Protein AF-A0A268S407-F1 (afdb_monomer)

Radius of gyration: 25.42 Å; Cα contacts (8 Å, |Δi|>4): 139; chains: 1; bounding box: 44×34×76 Å

Secondary structure (DSSP, 8-state):
-PEE-TT-EEEE--TT-TTTTT-EEEEEE-EE-S-TT--PEEEEEETTS-EEEEEHHHHHHHEEE--S---HHHHHHHHHHHHHHHHHHHHHHHHHHHHHHHHHH-HHHHGGGSSS--SS----------

Organism: Shouchella clausii (NCBI:txid79880)

pLDDT: mean 73.48, std 16.75, range [33.28, 92.81]

Nearest PDB structures (foldseek):
  3urg-assembly1_A  TM=4.634E-01  e=8.818E-01  Nostoc sp. PCC 7120 = FACHB-418
  9baz-assembly1_B  TM=6.995E-01  e=7.936E+00  Neurospora crassa
  8jvs-assembly1_A-2  TM=4.643E-01  e=3.334E+00  synthetic construct
  5wdz-assembly1_A  TM=4.677E-01  e=5.943E+00  Homo sapiens

Solvent-accessible surface area (backbone atoms only — not comparable to full-atom values): 7813 Å² total; per-residue (Å²): 133,75,50,72,43,55,75,41,40,31,32,30,70,36,76,86,43,69,93,46,43,64,38,41,33,33,28,72,40,33,68,48,62,89,60,82,87,60,82,45,60,29,35,34,33,37,79,89,67,51,73,53,76,41,42,52,74,60,45,63,74,32,37,47,77,56,90,58,82,75,48,73,67,56,50,49,53,42,50,51,50,55,49,54,50,52,51,53,51,51,55,52,50,52,53,51,52,51,52,55,50,50,58,64,64,33,62,88,61,58,62,64,80,75,57,89,79,81,87,89,68,96,70,79,77,95,71,85,80,137

Foldseek 3Di:
DKDWQAQWKKAFCDVVPVVRHRWMKGFHGWIDDPPPPDQTWTWIATPVRDIDIHGPVVCVVGIDTCPDDDDPVRVVVSVVSVVVVVVVVVVVVVVVVVVVVVVCVPVVNVVCVPDDDDPDDPDDDPDDDD

Structure (mmCIF, N/CA/C/O backbone):
data_AF-A0A268S407-F1
#
_entry.id   AF-A0A268S407-F1
#
loop_
_atom_site.group_PDB
_atom_site.id
_atom_site.type_symbol
_atom_site.label_atom_id
_atom_site.label_alt_id
_atom_site.label_comp_id
_atom_site.label_asym_id
_atom_site.label_entity_id
_atom_site.label_seq_id
_atom_site.pdbx_PDB_ins_code
_atom_site.Cartn_x
_atom_site.Cartn_y
_atom_site.Cartn_z
_atom_site.occupancy
_atom_site.B_iso_or_equiv
_atom_site.auth_seq_id
_atom_site.auth_comp_id
_atom_site.auth_asym_id
_atom_site.auth_atom_id
_atom_site.pdbx_PDB_model_num
ATOM 1 N N . MET A 1 1 ? -20.187 -3.008 20.218 1.00 45.97 1 MET A N 1
ATOM 2 C CA . MET A 1 1 ? -19.871 -1.703 19.600 1.00 45.97 1 MET A CA 1
ATOM 3 C C . MET A 1 1 ? -18.992 -1.994 18.398 1.00 45.97 1 MET A C 1
ATOM 5 O O . MET A 1 1 ? -17.922 -2.551 18.606 1.00 45.97 1 MET A O 1
ATOM 9 N N . ASN A 1 2 ? -19.454 -1.703 17.180 1.00 57.59 2 ASN A N 1
ATOM 10 C CA . ASN A 1 2 ? -18.617 -1.827 15.983 1.00 57.59 2 ASN A CA 1
ATOM 11 C C . ASN A 1 2 ? -17.642 -0.649 15.969 1.00 57.59 2 ASN A C 1
ATOM 13 O O . ASN A 1 2 ? -18.058 0.497 16.153 1.00 57.59 2 ASN A O 1
ATOM 17 N N . GLN A 1 3 ? -16.351 -0.922 15.799 1.00 70.62 3 GLN A N 1
ATOM 18 C CA . GLN A 1 3 ? -15.338 0.124 15.694 1.00 70.62 3 GLN A CA 1
ATOM 19 C C . GLN A 1 3 ? -15.113 0.416 14.206 1.00 70.62 3 GLN A C 1
ATOM 21 O O . GLN A 1 3 ? -14.710 -0.469 13.454 1.00 70.62 3 GLN A O 1
ATOM 26 N N . SER A 1 4 ? -15.428 1.639 13.771 1.00 81.25 4 SER A N 1
ATOM 27 C CA . SER A 1 4 ? -15.205 2.073 12.387 1.00 81.25 4 SER A CA 1
ATOM 28 C C . SER A 1 4 ? -13.718 2.346 12.147 1.00 81.25 4 SER A C 1
ATOM 30 O O . SER A 1 4 ? -13.024 2.894 13.008 1.00 81.25 4 SER A O 1
ATOM 32 N N . LEU A 1 5 ? -13.239 1.952 10.969 1.00 85.19 5 LEU A N 1
ATOM 33 C CA . LEU A 1 5 ? -11.901 2.248 10.466 1.00 85.19 5 LEU A CA 1
ATOM 34 C C . LEU A 1 5 ? -11.888 3.481 9.557 1.00 85.19 5 LEU A C 1
ATOM 36 O O . LEU A 1 5 ? -10.825 3.863 9.074 1.00 85.19 5 LEU A O 1
ATOM 40 N N . ASP A 1 6 ? -13.024 4.121 9.312 1.00 87.56 6 ASP A N 1
ATOM 41 C CA . ASP A 1 6 ? -13.133 5.171 8.305 1.00 87.56 6 ASP A CA 1
ATOM 42 C C . ASP A 1 6 ? -12.179 6.335 8.590 1.00 87.56 6 ASP A C 1
ATOM 44 O O . ASP A 1 6 ? -12.020 6.798 9.722 1.00 87.56 6 ASP A O 1
ATOM 48 N N . LYS A 1 7 ? -11.529 6.819 7.528 1.00 85.19 7 LYS A N 1
ATOM 49 C CA . LYS A 1 7 ? -10.535 7.904 7.537 1.00 85.19 7 LYS A CA 1
ATOM 50 C C . LYS A 1 7 ? -9.256 7.598 8.320 1.00 85.19 7 LYS A C 1
ATOM 52 O O . LYS A 1 7 ? -8.388 8.467 8.421 1.00 85.19 7 LYS A O 1
ATOM 57 N N . SER A 1 8 ? -9.092 6.385 8.847 1.00 88.56 8 SER A N 1
ATOM 58 C CA . SER A 1 8 ? -7.838 5.986 9.479 1.00 88.56 8 SER A CA 1
ATOM 59 C C . SER A 1 8 ? -6.738 5.783 8.435 1.00 88.56 8 SER A C 1
ATOM 61 O O . SER A 1 8 ? -6.990 5.327 7.316 1.00 88.56 8 SER A O 1
ATOM 63 N N . LYS A 1 9 ? -5.504 6.153 8.797 1.00 90.12 9 LYS A N 1
ATOM 64 C CA . LYS A 1 9 ? -4.334 6.066 7.918 1.00 90.12 9 LYS A CA 1
ATOM 65 C C . LYS A 1 9 ? -3.482 4.858 8.280 1.00 90.12 9 LYS A C 1
ATOM 67 O O . LYS A 1 9 ? -3.249 4.597 9.459 1.00 90.12 9 LYS A O 1
ATOM 72 N N . TRP A 1 10 ? -2.999 4.155 7.267 1.00 91.75 10 TRP A N 1
ATOM 73 C CA . TRP A 1 10 ? -2.252 2.913 7.417 1.00 91.75 10 TRP A CA 1
ATOM 74 C C . TRP A 1 10 ? -1.049 2.883 6.480 1.00 91.75 10 TRP A C 1
ATOM 76 O O . TRP A 1 10 ? -0.980 3.640 5.511 1.00 91.75 10 TRP A O 1
ATOM 86 N N . VAL A 1 11 ? -0.086 2.021 6.787 1.00 90.38 11 VAL A N 1
ATOM 87 C CA . VAL A 1 11 ? 1.075 1.736 5.939 1.00 90.38 11 VAL A CA 1
ATOM 88 C C . VAL A 1 11 ? 1.150 0.242 5.677 1.00 90.38 11 VAL A C 1
ATOM 90 O O . VAL A 1 11 ? 0.997 -0.542 6.613 1.00 90.38 11 VAL A O 1
ATOM 93 N N . CYS A 1 12 ? 1.380 -0.144 4.424 1.00 90.06 12 CYS A N 1
ATOM 94 C CA . CYS A 1 12 ? 1.662 -1.532 4.083 1.00 90.06 12 CYS A CA 1
ATOM 95 C C . CYS A 1 12 ? 3.052 -1.910 4.607 1.00 90.06 12 CYS A C 1
ATOM 97 O O . CYS A 1 12 ? 4.047 -1.240 4.316 1.00 90.06 12 CYS A O 1
ATOM 99 N N . THR A 1 13 ? 3.108 -2.975 5.397 1.00 86.38 13 THR A N 1
ATOM 100 C CA . THR A 1 13 ? 4.326 -3.526 5.999 1.00 86.38 13 THR A CA 1
ATOM 101 C C . THR A 1 13 ? 4.642 -4.933 5.500 1.00 86.38 13 THR A C 1
ATOM 103 O O . THR A 1 13 ? 5.586 -5.537 5.999 1.00 86.38 13 THR A O 1
ATOM 106 N N . ASP A 1 14 ? 3.864 -5.454 4.551 1.00 85.81 14 ASP A N 1
ATOM 107 C CA . ASP A 1 14 ? 4.055 -6.777 3.957 1.00 85.81 14 ASP A CA 1
ATOM 108 C C . ASP A 1 14 ? 5.127 -6.726 2.84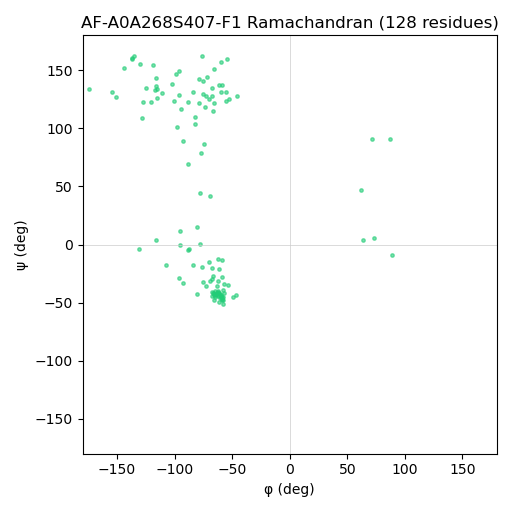9 1.00 85.81 14 ASP A C 1
ATOM 110 O O . ASP A 1 14 ? 4.879 -6.106 1.810 1.00 85.81 14 ASP A O 1
ATOM 114 N N . PRO A 1 15 ? 6.322 -7.312 3.059 1.00 78.31 15 PRO A N 1
ATOM 115 C CA . PRO A 1 15 ? 7.412 -7.260 2.087 1.00 78.31 15 PRO A CA 1
ATOM 116 C C . PRO A 1 15 ? 7.117 -8.039 0.799 1.00 78.31 15 PRO A C 1
ATOM 118 O O . PRO A 1 15 ? 7.744 -7.742 -0.215 1.00 78.31 15 PRO A O 1
ATOM 121 N N . ASP A 1 16 ? 6.167 -8.980 0.814 1.00 82.62 16 ASP A N 1
ATOM 122 C CA . ASP A 1 16 ? 5.807 -9.780 -0.363 1.00 82.62 16 ASP A CA 1
ATOM 123 C C . ASP A 1 16 ? 4.958 -8.974 -1.365 1.00 82.62 16 ASP A C 1
ATOM 125 O O . ASP A 1 16 ? 4.880 -9.304 -2.549 1.00 82.62 16 ASP A O 1
ATOM 129 N N . MET A 1 17 ? 4.341 -7.875 -0.917 1.00 81.00 17 MET A N 1
ATOM 130 C CA . MET A 1 17 ? 3.565 -6.965 -1.761 1.00 81.00 17 MET A CA 1
ATOM 131 C C . MET A 1 17 ? 4.480 -5.888 -2.349 1.00 81.00 17 MET A C 1
ATOM 133 O O . MET A 1 17 ? 4.398 -4.721 -1.967 1.00 81.00 17 MET A O 1
ATOM 137 N N . GLU A 1 18 ? 5.369 -6.264 -3.272 1.00 77.31 18 GLU A N 1
ATOM 138 C CA . GLU A 1 18 ? 6.444 -5.385 -3.756 1.00 77.31 18 GLU A CA 1
ATOM 139 C C . GLU A 1 18 ? 5.955 -3.986 -4.158 1.00 77.31 18 GLU A C 1
ATOM 141 O O . GLU A 1 18 ? 6.586 -2.985 -3.814 1.00 77.31 18 GLU A O 1
ATOM 146 N N . GLU A 1 19 ? 4.846 -3.885 -4.895 1.00 79.88 19 GLU A N 1
ATOM 147 C CA . GLU A 1 19 ? 4.270 -2.622 -5.385 1.00 79.88 19 GLU A CA 1
ATOM 148 C C . GLU A 1 19 ? 3.710 -1.723 -4.282 1.00 79.88 19 GLU A C 1
ATOM 150 O O . GLU A 1 19 ? 3.757 -0.498 -4.402 1.00 79.88 19 GLU A O 1
ATOM 155 N N . GLU A 1 20 ? 3.247 -2.321 -3.191 1.00 80.81 20 GLU A N 1
ATOM 156 C CA . GLU A 1 20 ? 2.508 -1.643 -2.133 1.00 80.81 20 GLU A CA 1
ATOM 157 C C . GLU A 1 20 ? 3.334 -1.480 -0.859 1.00 80.81 20 GLU A C 1
ATOM 159 O O . GLU A 1 20 ? 2.989 -0.646 -0.023 1.00 80.81 20 GLU A O 1
ATOM 164 N N . PHE A 1 21 ? 4.427 -2.230 -0.695 1.00 83.88 21 PHE A N 1
ATOM 165 C CA . PHE A 1 21 ? 5.279 -2.186 0.487 1.00 83.88 21 PHE A CA 1
ATOM 166 C C . PHE A 1 21 ? 5.781 -0.763 0.765 1.00 83.88 21 PHE A C 1
ATOM 168 O O . PHE A 1 21 ? 6.389 -0.097 -0.077 1.00 83.88 21 PHE A O 1
ATOM 175 N N . GLY A 1 22 ? 5.510 -0.267 1.975 1.00 79.88 22 GLY A N 1
ATOM 176 C CA . GLY A 1 22 ? 5.824 1.105 2.368 1.00 79.88 22 GLY A CA 1
ATOM 177 C C . GLY A 1 22 ? 4.925 2.177 1.735 1.00 79.88 22 GLY A C 1
ATOM 178 O O . GLY A 1 22 ? 5.163 3.370 1.943 1.00 79.88 22 GLY A O 1
ATOM 179 N N . MET A 1 23 ? 3.888 1.806 0.984 1.00 86.38 23 MET A N 1
ATOM 180 C CA . MET A 1 23 ? 2.847 2.729 0.545 1.00 86.38 23 MET A CA 1
ATOM 181 C C . MET A 1 23 ? 1.864 2.982 1.690 1.00 86.38 23 MET A C 1
ATOM 183 O O . MET A 1 23 ? 1.551 2.090 2.483 1.00 86.38 23 MET A O 1
ATOM 187 N N . THR A 1 24 ? 1.392 4.224 1.800 1.00 90.12 24 THR A N 1
ATOM 188 C CA . THR A 1 24 ? 0.341 4.563 2.766 1.00 90.12 24 THR A CA 1
ATOM 189 C C . THR A 1 24 ? -1.022 4.540 2.102 1.00 90.12 24 THR A C 1
ATOM 191 O O . THR A 1 24 ? -1.138 4.850 0.917 1.00 90.12 24 THR A O 1
ATOM 194 N N . CYS A 1 25 ? -2.047 4.194 2.871 1.00 90.50 25 CYS A N 1
ATOM 195 C CA . CYS A 1 25 ? -3.431 4.245 2.433 1.00 90.50 25 CYS A CA 1
ATOM 196 C C . CYS A 1 25 ? -4.333 4.863 3.508 1.00 90.50 25 CYS A C 1
ATOM 198 O O . CYS A 1 25 ? -3.958 4.983 4.680 1.00 90.50 25 CYS A O 1
ATOM 200 N N . ILE A 1 26 ? -5.518 5.295 3.086 1.00 91.06 26 ILE A N 1
ATOM 201 C CA . ILE A 1 26 ? -6.605 5.753 3.949 1.00 91.06 26 ILE A CA 1
ATOM 202 C C . ILE A 1 26 ? -7.778 4.799 3.753 1.00 91.06 26 ILE A C 1
ATOM 204 O O . ILE A 1 26 ? -8.142 4.487 2.619 1.00 91.06 26 ILE A O 1
ATOM 208 N N . VAL A 1 27 ? -8.383 4.349 4.849 1.00 90.62 27 VAL A N 1
ATOM 209 C CA . VAL A 1 27 ? -9.618 3.562 4.785 1.00 90.62 27 VAL A CA 1
ATOM 210 C C . VAL A 1 27 ? -10.774 4.494 4.428 1.00 90.62 27 VAL A C 1
ATOM 212 O O . VAL A 1 27 ? -11.068 5.442 5.155 1.00 90.62 27 VAL A O 1
ATOM 215 N N . ILE A 1 28 ? -11.421 4.237 3.294 1.00 89.81 28 ILE A N 1
ATOM 216 C CA . ILE A 1 28 ? -12.609 4.974 2.851 1.00 89.81 28 ILE A CA 1
ATOM 217 C C . ILE A 1 28 ? -13.850 4.437 3.566 1.00 89.81 28 ILE A C 1
ATOM 219 O O . ILE A 1 28 ? -14.703 5.221 3.971 1.00 89.81 28 ILE A O 1
ATOM 223 N N . SER A 1 29 ? -13.949 3.111 3.682 1.00 84.88 29 SER A N 1
ATOM 224 C CA . SER A 1 29 ? -15.054 2.422 4.344 1.00 84.88 29 SER A CA 1
ATOM 225 C C . SER A 1 29 ? -14.563 1.099 4.924 1.00 84.88 29 SER A C 1
ATOM 227 O O . SER A 1 29 ? -13.954 0.305 4.202 1.00 84.88 29 SER A O 1
ATOM 229 N N . GLY A 1 30 ? -14.808 0.864 6.210 1.00 78.69 30 GLY A N 1
ATOM 230 C CA . GLY A 1 30 ? -14.536 -0.419 6.851 1.00 78.69 30 GLY A CA 1
ATOM 231 C C . GLY A 1 30 ? -15.032 -0.479 8.293 1.00 78.69 30 GLY A C 1
ATOM 232 O O . GLY A 1 30 ? -14.776 0.422 9.091 1.00 78.69 30 GLY A O 1
ATOM 233 N N . GLU A 1 31 ? -15.700 -1.574 8.652 1.00 73.81 31 GLU A N 1
ATOM 234 C CA . GLU A 1 31 ? -16.164 -1.829 10.018 1.00 73.81 31 GLU A CA 1
ATOM 235 C C . GLU A 1 31 ? -15.476 -3.053 10.627 1.00 73.81 31 GLU A C 1
ATOM 237 O O . GLU A 1 31 ? -15.413 -4.130 10.024 1.00 73.81 31 GLU A O 1
ATOM 242 N N . ILE A 1 32 ? -15.007 -2.908 11.869 1.00 67.31 32 ILE A N 1
ATOM 243 C CA . ILE A 1 32 ? -14.594 -4.041 12.694 1.00 67.31 32 ILE A CA 1
ATOM 244 C C . ILE A 1 32 ? -15.855 -4.629 13.325 1.00 67.31 32 ILE A C 1
ATOM 246 O O . ILE A 1 32 ? -16.399 -4.078 14.287 1.00 67.31 32 ILE A O 1
ATOM 250 N N . ASN A 1 33 ? -16.308 -5.757 12.778 1.00 67.56 33 ASN A N 1
ATOM 251 C CA . ASN A 1 33 ? -17.339 -6.582 13.393 1.00 67.56 33 ASN A CA 1
ATOM 252 C C . ASN A 1 33 ? -16.654 -7.714 14.191 1.00 67.56 33 ASN A C 1
ATOM 254 O O . ASN A 1 33 ? -15.785 -8.387 13.630 1.00 67.56 33 ASN A O 1
ATOM 258 N N . PRO A 1 34 ? -16.993 -7.930 15.477 1.00 55.03 34 PRO A N 1
ATOM 259 C CA . PRO A 1 34 ? -16.449 -9.029 16.281 1.00 55.03 34 PRO A CA 1
ATOM 260 C C . PRO A 1 34 ? -16.783 -10.430 15.748 1.00 55.03 34 PRO A C 1
ATOM 262 O O . PRO A 1 34 ? -16.174 -11.400 16.202 1.00 55.03 34 PRO A O 1
ATOM 265 N N . ASP A 1 35 ? -17.711 -10.557 14.794 1.00 59.34 35 ASP A N 1
ATOM 266 C CA . ASP A 1 35 ? -17.989 -11.830 14.136 1.00 59.34 35 ASP A CA 1
ATOM 267 C C . ASP A 1 35 ? -16.861 -12.166 13.149 1.00 59.34 35 ASP A C 1
ATOM 269 O O . ASP A 1 35 ? -16.865 -11.811 11.970 1.00 59.34 35 ASP A O 1
ATOM 273 N N . TRP A 1 36 ? -15.821 -12.808 13.683 1.00 51.97 36 TRP A N 1
ATOM 274 C CA . TRP A 1 36 ? -14.531 -13.033 13.031 1.00 51.97 36 TRP A CA 1
ATOM 275 C C . TRP A 1 36 ? -14.632 -13.825 11.717 1.00 51.97 36 TRP A C 1
ATOM 277 O O . TRP A 1 36 ? -13.653 -13.860 10.971 1.00 51.97 36 TRP A O 1
ATOM 287 N N . ASN A 1 37 ? -15.775 -14.460 11.436 1.00 56.97 37 ASN A N 1
ATOM 288 C CA . ASN A 1 37 ? -16.076 -15.201 10.206 1.00 56.97 37 ASN A CA 1
ATOM 289 C C . ASN A 1 37 ? -16.673 -14.329 9.086 1.00 56.97 37 ASN A C 1
ATOM 291 O O . ASN A 1 37 ? -16.897 -14.828 7.986 1.00 56.97 37 ASN A O 1
ATOM 295 N N . GLY A 1 38 ? -16.936 -13.049 9.357 1.00 55.72 38 GLY A 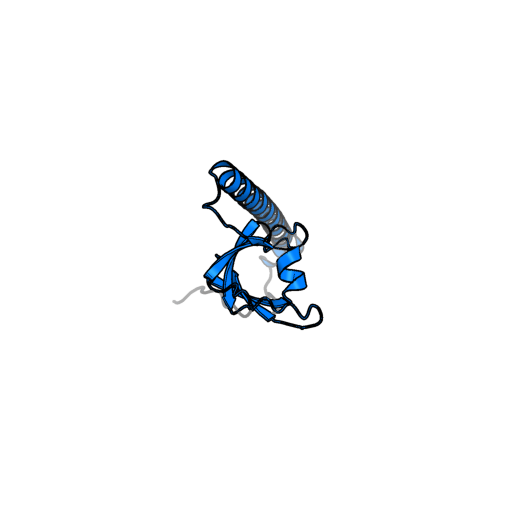N 1
ATOM 296 C CA . GLY A 1 38 ? -17.459 -12.100 8.386 1.00 55.72 38 GLY A CA 1
ATOM 297 C C . GLY A 1 38 ? -16.415 -11.697 7.350 1.00 55.72 38 GLY A C 1
ATOM 298 O O . GLY A 1 38 ? -15.319 -11.233 7.671 1.00 55.72 38 GLY A O 1
ATOM 299 N N . ASP A 1 39 ? -16.803 -11.822 6.089 1.00 60.81 39 ASP A N 1
ATOM 300 C CA . ASP A 1 39 ? -16.049 -11.424 4.907 1.00 60.81 39 ASP A CA 1
ATOM 301 C C . ASP A 1 39 ? -16.116 -9.897 4.690 1.00 60.81 39 ASP A C 1
ATOM 303 O O . ASP A 1 39 ? -16.362 -9.428 3.582 1.00 60.81 39 ASP A O 1
ATOM 307 N N . ASN A 1 40 ? -15.946 -9.100 5.749 1.00 67.25 40 ASN A N 1
ATOM 308 C CA . ASN A 1 40 ? -16.078 -7.649 5.650 1.00 67.25 40 ASN A CA 1
ATOM 309 C C . ASN A 1 40 ? -14.976 -7.083 4.756 1.00 67.25 40 ASN A C 1
ATOM 311 O O . ASN A 1 40 ? -13.781 -7.263 5.028 1.00 67.25 40 ASN A O 1
ATOM 315 N N . ASP A 1 41 ? -15.401 -6.395 3.703 1.00 79.94 41 ASP A N 1
ATOM 316 C CA . ASP A 1 41 ? -14.513 -5.708 2.781 1.00 79.94 41 ASP A CA 1
ATOM 317 C C . ASP A 1 41 ? -14.164 -4.326 3.331 1.00 79.94 41 ASP A C 1
ATOM 319 O O . ASP A 1 41 ? -15.025 -3.555 3.756 1.00 79.94 41 ASP A O 1
ATOM 323 N N . ILE A 1 42 ? -12.873 -4.020 3.318 1.00 86.88 42 ILE A N 1
ATOM 324 C CA . ILE A 1 42 ? -12.338 -2.693 3.575 1.00 86.88 42 ILE A CA 1
ATOM 325 C C . ILE A 1 42 ? -12.015 -2.079 2.231 1.00 86.88 42 ILE A C 1
ATOM 327 O O . ILE A 1 42 ? -11.213 -2.621 1.471 1.00 86.88 42 ILE A O 1
ATOM 331 N N . LYS A 1 43 ? -12.606 -0.916 1.976 1.00 91.75 43 LYS A N 1
ATOM 332 C CA . LYS A 1 43 ? -12.236 -0.066 0.854 1.00 91.75 43 LYS A CA 1
ATOM 333 C C . LYS A 1 43 ? -11.116 0.868 1.285 1.00 91.75 43 LYS A C 1
ATOM 335 O O . LYS A 1 43 ? -11.307 1.673 2.200 1.00 91.75 43 LYS A O 1
ATOM 340 N N . ILE A 1 44 ? -9.988 0.820 0.590 1.00 92.81 44 ILE A N 1
ATOM 341 C CA . ILE A 1 44 ? -8.845 1.703 0.831 1.00 92.81 44 ILE A CA 1
ATOM 342 C C . ILE A 1 44 ? -8.528 2.554 -0.393 1.00 92.81 44 ILE A C 1
ATOM 344 O O . ILE A 1 44 ? -8.816 2.174 -1.525 1.00 92.81 44 ILE A O 1
ATOM 348 N N . GLN A 1 45 ? -7.915 3.708 -0.153 1.00 92.25 45 GLN A N 1
ATOM 349 C CA . GLN A 1 45 ? -7.269 4.515 -1.180 1.00 92.25 45 GLN A CA 1
ATOM 350 C C . GLN A 1 45 ? -5.796 4.679 -0.838 1.00 92.25 45 GLN A C 1
ATOM 352 O O . GLN A 1 45 ? -5.456 5.184 0.234 1.00 92.25 45 GLN A O 1
ATOM 357 N N . TYR A 1 46 ? -4.929 4.260 -1.748 1.00 89.00 46 TYR A N 1
ATOM 358 C CA . TYR A 1 46 ? -3.489 4.422 -1.629 1.00 89.00 46 TYR A CA 1
ATOM 359 C C . TYR A 1 46 ? -3.049 5.863 -1.927 1.00 89.00 46 TYR A C 1
ATOM 361 O O . TYR A 1 46 ? -3.756 6.643 -2.562 1.00 89.00 46 TYR A O 1
ATOM 369 N N . GLU A 1 47 ? -1.835 6.218 -1.501 1.00 82.06 47 GLU A N 1
ATOM 370 C CA . GLU A 1 4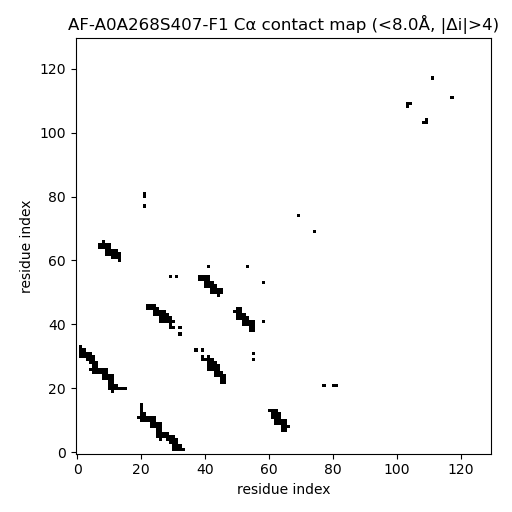7 ? -1.220 7.535 -1.730 1.00 82.06 47 GLU A CA 1
ATOM 371 C C . GLU A 1 47 ? -1.086 7.897 -3.221 1.00 82.06 47 GLU A C 1
ATOM 373 O O . GLU A 1 47 ? -1.138 9.071 -3.574 1.00 82.06 47 GLU A O 1
ATOM 378 N N . ASN A 1 48 ? -0.958 6.901 -4.104 1.00 79.44 48 ASN A N 1
ATOM 379 C CA . ASN A 1 48 ? -0.936 7.095 -5.560 1.00 79.44 48 ASN A CA 1
ATOM 380 C C . ASN A 1 48 ? -2.336 7.331 -6.173 1.00 79.44 48 ASN A C 1
ATOM 382 O O . ASN A 1 48 ? -2.450 7.477 -7.387 1.00 79.44 48 ASN A O 1
ATOM 386 N N . GLY A 1 49 ? -3.396 7.342 -5.358 1.00 83.12 49 GLY A N 1
ATOM 387 C CA . GLY A 1 49 ? -4.783 7.535 -5.780 1.00 83.12 49 GLY A CA 1
ATOM 388 C C . GLY A 1 49 ? -5.529 6.254 -6.164 1.00 83.12 49 GLY A C 1
ATOM 389 O O . GLY A 1 49 ? -6.750 6.314 -6.321 1.00 83.12 49 GLY A O 1
ATOM 390 N N . SER A 1 50 ? -4.842 5.110 -6.273 1.00 88.62 50 SER A N 1
ATOM 391 C CA . SER A 1 50 ? -5.478 3.819 -6.565 1.00 88.62 50 SER A CA 1
ATOM 392 C C . SER A 1 50 ? -6.399 3.370 -5.427 1.00 88.62 50 SER A C 1
ATOM 394 O O . SER A 1 50 ? -6.202 3.730 -4.263 1.00 88.62 50 SER A O 1
ATOM 396 N N . ILE A 1 51 ? -7.436 2.610 -5.777 1.00 92.25 51 ILE A N 1
ATOM 397 C CA . ILE A 1 51 ? -8.440 2.093 -4.845 1.00 92.25 51 ILE A CA 1
ATOM 398 C C . ILE A 1 51 ? -8.352 0.575 -4.850 1.00 92.25 51 ILE A C 1
ATOM 400 O O . ILE A 1 51 ? -8.296 -0.022 -5.922 1.00 92.25 51 ILE A O 1
ATOM 404 N N . ASP A 1 52 ? -8.411 -0.024 -3.666 1.00 89.94 52 ASP A N 1
ATOM 405 C CA . ASP A 1 52 ? -8.475 -1.475 -3.512 1.00 89.94 52 ASP A CA 1
ATOM 406 C C . ASP A 1 52 ? -9.502 -1.883 -2.448 1.00 89.94 52 ASP A C 1
ATOM 408 O O . ASP A 1 52 ? -9.926 -1.076 -1.609 1.00 89.94 52 ASP A O 1
ATOM 412 N N . TYR A 1 53 ? -9.926 -3.141 -2.528 1.00 89.19 53 TYR A N 1
ATOM 413 C CA . TYR A 1 53 ? -10.901 -3.774 -1.657 1.00 89.19 53 TYR A CA 1
ATOM 414 C C . TYR A 1 53 ? -10.320 -5.068 -1.103 1.00 89.19 53 TYR A C 1
ATOM 416 O O . TYR A 1 53 ? -9.975 -5.982 -1.850 1.00 89.19 53 TYR A O 1
ATOM 424 N N . MET A 1 54 ? -10.253 -5.189 0.221 1.00 85.94 54 MET A N 1
ATOM 425 C CA . MET A 1 54 ? -9.704 -6.393 0.839 1.00 85.94 54 MET A CA 1
ATOM 426 C C . MET A 1 54 ? -10.410 -6.782 2.127 1.00 85.94 54 MET A C 1
ATOM 428 O O . MET A 1 54 ? -10.900 -5.941 2.877 1.00 85.94 54 MET A O 1
ATOM 432 N N . LYS A 1 55 ? -10.389 -8.082 2.426 1.00 86.06 55 LYS A N 1
ATOM 433 C CA . LYS A 1 55 ? -10.927 -8.622 3.676 1.00 86.06 55 LYS A CA 1
ATOM 434 C C . LYS A 1 55 ? -10.180 -8.059 4.884 1.00 86.06 55 LYS A C 1
ATOM 436 O O . LYS A 1 55 ? -8.946 -8.064 4.898 1.00 86.06 55 LYS A O 1
ATOM 441 N N . LEU A 1 56 ? -10.918 -7.695 5.936 1.00 83.50 56 LEU A N 1
ATOM 442 C CA . LEU A 1 56 ? -10.376 -7.169 7.200 1.00 83.50 56 LEU A CA 1
ATOM 443 C C . LEU A 1 56 ? -9.198 -7.997 7.744 1.00 83.50 56 LEU A C 1
ATOM 445 O O . LEU A 1 56 ? -8.182 -7.430 8.138 1.00 83.50 56 LEU A O 1
ATOM 449 N N . ARG A 1 57 ? -9.286 -9.336 7.723 1.00 82.44 57 ARG A N 1
ATOM 450 C CA . ARG A 1 57 ? -8.193 -10.210 8.195 1.00 82.44 57 ARG A CA 1
ATOM 451 C C . ARG A 1 57 ? -6.892 -9.983 7.418 1.00 82.44 57 ARG A C 1
ATOM 453 O O . ARG A 1 57 ? -5.835 -9.865 8.024 1.00 82.44 57 ARG A O 1
ATOM 460 N N . ARG A 1 58 ? -6.969 -9.894 6.085 1.00 84.50 58 ARG A N 1
ATOM 461 C CA . ARG A 1 58 ? -5.794 -9.633 5.237 1.00 84.50 58 ARG A CA 1
ATOM 462 C C . ARG A 1 58 ? -5.266 -8.224 5.464 1.00 84.50 58 ARG A C 1
ATOM 464 O O . ARG A 1 58 ? -4.059 -8.050 5.577 1.00 84.50 58 ARG A O 1
ATOM 471 N N . PHE A 1 59 ? -6.162 -7.250 5.596 1.00 88.12 59 PHE A N 1
ATOM 472 C CA . PHE A 1 59 ? -5.790 -5.870 5.878 1.00 88.12 59 PHE A CA 1
ATOM 473 C C . PHE A 1 59 ? -4.984 -5.749 7.177 1.00 88.12 59 PHE A C 1
ATOM 475 O O . PHE A 1 59 ? -3.881 -5.217 7.161 1.00 88.12 59 PHE A O 1
ATOM 482 N N . LEU A 1 60 ? -5.474 -6.316 8.283 1.00 86.00 60 LEU A N 1
ATOM 483 C CA . LEU A 1 60 ? -4.798 -6.232 9.583 1.00 86.00 60 LEU A CA 1
ATOM 484 C C . LEU A 1 60 ? -3.455 -6.976 9.633 1.00 86.00 60 LEU A C 1
ATOM 486 O O . LEU A 1 60 ? -2.589 -6.602 10.418 1.00 86.00 60 LEU A O 1
ATOM 490 N N . CYS A 1 61 ? -3.265 -8.019 8.819 1.00 86.19 61 CYS A N 1
ATOM 491 C CA . CYS A 1 61 ? -1.974 -8.707 8.715 1.00 86.19 61 CYS A CA 1
ATOM 492 C C . CYS A 1 61 ? -0.943 -7.914 7.903 1.00 86.19 61 CYS A C 1
ATOM 494 O O . CYS A 1 61 ? 0.251 -8.010 8.172 1.00 86.19 61 CYS A O 1
ATOM 496 N N . ARG A 1 62 ? -1.398 -7.157 6.900 1.00 88.56 62 ARG A N 1
ATOM 497 C CA . ARG A 1 62 ? -0.526 -6.480 5.931 1.00 88.56 62 ARG A CA 1
ATOM 498 C C . ARG A 1 62 ? -0.238 -5.033 6.281 1.00 88.56 62 ARG A C 1
ATOM 500 O O . ARG A 1 62 ? 0.805 -4.507 5.901 1.00 88.56 62 ARG A O 1
ATOM 507 N N . PHE A 1 63 ? -1.164 -4.381 6.973 1.00 90.31 63 PHE A N 1
ATOM 508 C CA . PHE A 1 63 ? -1.123 -2.953 7.227 1.00 90.31 63 PHE A CA 1
ATOM 509 C C . PHE A 1 63 ? -0.996 -2.655 8.714 1.00 90.31 63 PHE A C 1
ATOM 511 O O . PHE A 1 63 ? -1.634 -3.276 9.562 1.00 90.31 63 PHE A O 1
ATOM 518 N N . LYS A 1 64 ? -0.228 -1.611 9.029 1.00 89.31 64 LYS A N 1
ATOM 519 C CA . LYS A 1 64 ? -0.114 -1.067 10.382 1.00 89.31 64 LYS A CA 1
ATOM 520 C C . LYS A 1 64 ? -0.763 0.311 10.463 1.00 89.31 64 LYS A C 1
ATOM 522 O O . LYS A 1 64 ? -0.471 1.184 9.642 1.00 89.31 64 LYS A O 1
ATOM 527 N N . GLN A 1 65 ? -1.621 0.514 11.464 1.00 89.19 65 GLN A N 1
ATOM 528 C CA . GLN A 1 65 ? -2.285 1.797 11.682 1.00 89.19 65 GLN A CA 1
ATOM 529 C C . GLN A 1 65 ? -1.270 2.863 12.101 1.00 89.19 65 GLN A C 1
ATOM 531 O O . GLN A 1 65 ? -0.433 2.646 12.979 1.00 89.19 65 GLN A O 1
ATOM 536 N N . ILE A 1 66 ? -1.383 4.039 11.495 1.00 85.88 66 ILE A N 1
ATOM 537 C CA . ILE A 1 66 ? -0.606 5.230 11.822 1.00 85.88 66 ILE A CA 1
ATOM 538 C C . ILE A 1 66 ? -1.429 6.038 12.835 1.00 85.88 66 ILE A C 1
ATOM 540 O O . ILE A 1 66 ? -2.260 6.863 12.461 1.00 85.88 66 ILE A O 1
ATOM 544 N N . THR A 1 67 ? -1.249 5.754 14.128 1.00 75.00 67 THR A N 1
ATOM 545 C CA . THR A 1 67 ? -1.984 6.409 15.233 1.00 75.00 67 THR A CA 1
ATOM 546 C C . THR A 1 67 ? -1.363 7.737 15.671 1.00 75.00 67 THR A C 1
ATOM 548 O O . THR A 1 67 ? -2.027 8.567 16.287 1.00 75.00 67 THR A O 1
ATOM 551 N N . THR A 1 68 ? -0.104 7.973 15.310 1.00 66.12 68 THR A N 1
ATOM 552 C CA . THR A 1 68 ? 0.625 9.231 15.486 1.00 66.12 68 THR A CA 1
ATOM 553 C C . THR A 1 68 ? 1.285 9.620 14.165 1.00 66.12 68 THR A C 1
ATOM 555 O O . THR A 1 68 ? 1.546 8.751 13.331 1.00 66.12 68 THR A O 1
ATOM 558 N N . PRO A 1 69 ? 1.566 10.913 13.917 1.00 60.56 69 PRO A N 1
ATOM 559 C CA . PRO A 1 69 ? 2.344 11.306 12.751 1.00 60.56 69 PRO A CA 1
ATOM 560 C C . PRO A 1 69 ? 3.647 10.504 12.728 1.00 60.56 69 PRO A C 1
ATOM 562 O O . PRO A 1 69 ? 4.390 10.543 13.707 1.00 60.56 69 PRO A O 1
ATOM 565 N N . LEU A 1 70 ? 3.918 9.803 11.619 1.00 61.69 70 LEU A N 1
ATOM 566 C CA . LEU A 1 70 ? 5.146 9.020 11.450 1.00 61.69 70 LEU A CA 1
ATOM 567 C C . LEU A 1 70 ? 6.346 9.847 11.904 1.00 61.69 70 LEU A C 1
ATOM 569 O O . LEU A 1 70 ? 6.522 10.990 11.449 1.00 61.69 70 LEU A O 1
ATOM 573 N N . THR A 1 71 ? 7.160 9.265 12.779 1.00 69.88 71 THR A N 1
ATOM 574 C CA . THR A 1 71 ? 8.382 9.900 13.264 1.00 69.88 71 THR A CA 1
ATOM 575 C C . THR A 1 71 ? 9.319 10.188 12.088 1.00 69.88 71 THR A C 1
ATOM 577 O O . THR A 1 71 ? 9.264 9.536 11.041 1.00 69.88 71 THR A O 1
ATOM 580 N N . ILE A 1 72 ? 10.233 11.150 12.246 1.00 70.75 72 ILE A N 1
ATOM 581 C CA . ILE A 1 72 ? 11.245 11.458 11.216 1.00 70.75 72 ILE A CA 1
ATOM 582 C C . ILE A 1 72 ? 12.030 10.192 10.823 1.00 70.75 72 ILE A C 1
ATOM 584 O O . ILE A 1 72 ? 12.374 10.015 9.656 1.00 70.75 72 ILE A O 1
ATOM 588 N N . LYS A 1 73 ? 12.273 9.287 11.782 1.00 71.81 73 LYS A N 1
ATOM 589 C CA . LYS A 1 73 ? 12.977 8.019 11.563 1.00 71.81 73 LYS A CA 1
ATOM 590 C C . LYS A 1 73 ? 12.186 7.069 10.660 1.00 71.81 73 LYS A C 1
ATOM 592 O O . LYS A 1 73 ? 12.752 6.548 9.703 1.00 71.81 73 LYS A O 1
ATOM 597 N N . GLU A 1 74 ? 10.894 6.885 10.921 1.00 64.44 74 GLU A N 1
ATOM 598 C CA . GLU A 1 74 ? 10.024 6.027 10.103 1.00 64.44 74 GLU A CA 1
ATOM 599 C C . GLU A 1 74 ? 9.868 6.586 8.687 1.00 64.44 74 GLU A C 1
ATOM 601 O O . GLU A 1 74 ? 10.037 5.853 7.716 1.00 64.44 74 GLU A O 1
ATOM 606 N N . ARG A 1 75 ? 9.672 7.906 8.551 1.00 67.56 75 ARG A N 1
ATOM 607 C CA . ARG A 1 75 ? 9.622 8.562 7.234 1.00 67.56 75 ARG A CA 1
ATOM 608 C C . ARG A 1 75 ? 10.915 8.383 6.449 1.00 67.56 75 ARG A C 1
ATOM 610 O O . ARG A 1 75 ? 10.861 8.083 5.262 1.00 67.56 75 ARG A O 1
ATOM 617 N N . ARG A 1 76 ? 12.075 8.549 7.097 1.00 71.06 76 ARG A N 1
ATOM 618 C CA . ARG A 1 76 ? 13.379 8.307 6.463 1.00 71.06 76 ARG A CA 1
ATOM 619 C C . ARG A 1 76 ? 13.505 6.859 6.014 1.00 71.06 76 ARG A C 1
ATOM 621 O O . ARG A 1 76 ? 13.886 6.636 4.879 1.00 71.06 76 ARG A O 1
ATOM 628 N N . SER A 1 77 ? 13.133 5.899 6.860 1.00 69.69 77 SER A N 1
ATOM 629 C CA . SER A 1 77 ? 13.168 4.475 6.507 1.00 69.69 77 SER A CA 1
ATOM 630 C C . SER A 1 77 ? 12.320 4.168 5.268 1.00 69.69 77 SER A C 1
ATOM 632 O O . SER A 1 77 ? 12.791 3.498 4.353 1.00 69.69 77 SER A O 1
ATOM 634 N N . MET A 1 78 ? 11.100 4.709 5.202 1.00 72.12 78 MET A N 1
ATOM 635 C CA . MET A 1 78 ? 10.212 4.546 4.046 1.00 72.12 78 MET A CA 1
ATOM 636 C 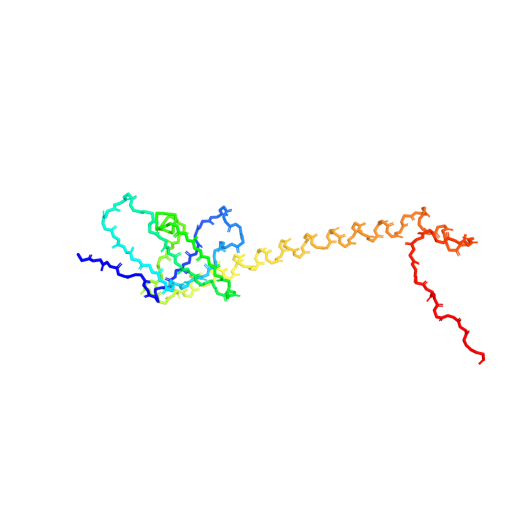C . MET A 1 78 ? 10.765 5.220 2.786 1.00 72.12 78 MET A C 1
ATOM 638 O O . MET A 1 78 ? 10.739 4.622 1.714 1.00 72.12 78 MET A O 1
ATOM 642 N N . LEU A 1 79 ? 11.293 6.443 2.900 1.00 76.38 79 LEU A N 1
ATOM 643 C CA . LEU A 1 79 ? 11.922 7.150 1.779 1.00 76.38 79 LEU A CA 1
ATOM 644 C C . LEU A 1 79 ? 13.151 6.401 1.257 1.00 76.38 79 LEU A C 1
ATOM 646 O O . LEU A 1 79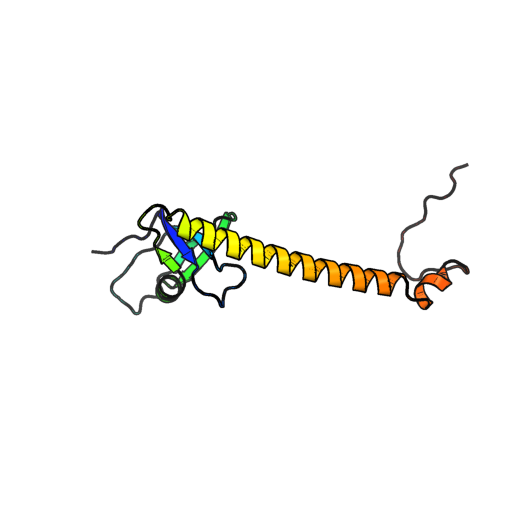 ? 13.326 6.306 0.047 1.00 76.38 79 LEU A O 1
ATOM 650 N N . THR A 1 80 ? 13.967 5.828 2.144 1.00 74.75 80 THR A N 1
ATOM 651 C CA . THR A 1 80 ? 15.110 4.994 1.757 1.00 74.75 80 THR A CA 1
ATOM 652 C C . THR A 1 80 ? 14.650 3.741 1.014 1.00 74.75 80 THR A C 1
ATOM 654 O O . THR A 1 80 ? 15.234 3.421 -0.018 1.00 74.75 80 THR A O 1
ATOM 657 N N . GLY A 1 81 ? 13.582 3.080 1.476 1.00 72.75 81 GLY A N 1
ATOM 658 C CA . GLY A 1 81 ? 12.985 1.936 0.779 1.00 72.75 81 GLY A CA 1
ATOM 659 C C . GLY A 1 81 ? 12.462 2.306 -0.614 1.00 72.75 81 GLY A C 1
ATOM 660 O O . GLY A 1 81 ? 12.849 1.686 -1.604 1.00 72.75 81 GLY A O 1
ATOM 661 N N . LYS A 1 82 ? 11.672 3.388 -0.716 1.00 76.88 82 LYS A N 1
ATOM 662 C CA . LYS A 1 82 ? 11.188 3.926 -2.003 1.00 76.88 82 LYS A CA 1
ATOM 663 C C . LYS A 1 82 ? 12.354 4.272 -2.945 1.00 76.88 82 LYS A C 1
ATOM 665 O O . LYS A 1 82 ? 12.304 3.947 -4.128 1.00 76.88 82 LYS A O 1
ATOM 670 N N . LEU A 1 83 ? 13.426 4.878 -2.424 1.00 77.81 83 LEU A N 1
ATOM 671 C CA . LEU A 1 83 ? 14.621 5.232 -3.196 1.00 77.81 83 LEU A CA 1
ATOM 672 C C . LEU A 1 83 ? 15.396 3.999 -3.681 1.00 77.81 83 LEU A C 1
ATOM 674 O O . LEU A 1 83 ? 15.826 3.969 -4.831 1.00 77.81 83 LEU A O 1
ATOM 678 N N . GLN A 1 84 ? 15.591 2.988 -2.830 1.00 79.12 84 GLN A N 1
ATOM 679 C CA . GLN A 1 84 ? 16.248 1.736 -3.222 1.00 79.12 84 GLN A CA 1
ATOM 680 C C . GLN A 1 84 ? 15.478 1.033 -4.340 1.00 79.12 84 GLN A C 1
ATOM 682 O O . GLN A 1 84 ? 16.087 0.611 -5.322 1.00 79.12 84 GLN A O 1
ATOM 687 N N . LYS A 1 85 ? 14.145 0.990 -4.242 1.00 75.50 85 LYS A N 1
ATOM 688 C CA . LYS A 1 85 ? 13.301 0.406 -5.285 1.00 75.50 85 LYS A CA 1
ATOM 689 C C . LYS A 1 85 ? 13.380 1.188 -6.599 1.00 75.50 85 LYS A C 1
ATOM 691 O O . LYS A 1 85 ? 13.568 0.591 -7.652 1.00 75.50 85 LYS A O 1
ATOM 696 N N . ALA A 1 86 ? 13.318 2.520 -6.547 1.00 79.56 86 ALA A N 1
ATOM 697 C CA . ALA A 1 86 ? 13.471 3.357 -7.740 1.00 79.56 86 ALA A CA 1
ATOM 698 C C . ALA A 1 86 ? 14.820 3.121 -8.444 1.00 79.56 86 ALA A C 1
ATOM 700 O O . ALA A 1 86 ? 14.871 3.041 -9.669 1.00 79.56 86 ALA A O 1
ATOM 701 N N . LYS A 1 87 ? 15.902 2.933 -7.675 1.00 87.00 87 LYS A N 1
ATOM 702 C CA . LYS A 1 87 ? 17.216 2.567 -8.225 1.00 87.00 87 LYS A CA 1
ATOM 703 C C . LYS A 1 87 ? 17.209 1.194 -8.901 1.00 87.00 87 LYS A C 1
ATOM 705 O O . LYS A 1 87 ? 17.780 1.061 -9.975 1.00 87.00 87 LYS A O 1
ATOM 710 N N . GLN A 1 88 ? 16.562 0.191 -8.307 1.00 84.19 88 GLN A N 1
ATOM 711 C CA . GLN A 1 88 ? 16.438 -1.137 -8.925 1.00 84.19 88 GLN A CA 1
ATOM 712 C C . GLN A 1 88 ? 15.650 -1.088 -10.240 1.00 84.19 88 GLN A C 1
ATOM 714 O O . GLN A 1 88 ? 16.065 -1.702 -11.220 1.00 84.19 88 GLN A O 1
ATOM 719 N N . ILE A 1 89 ? 14.556 -0.321 -10.284 1.00 86.56 89 ILE A N 1
ATOM 720 C CA . ILE A 1 89 ? 13.767 -0.117 -11.507 1.00 86.56 89 ILE A CA 1
ATOM 721 C C . ILE A 1 89 ? 14.617 0.562 -12.588 1.00 86.56 89 ILE A C 1
ATOM 723 O O . ILE A 1 89 ? 14.611 0.110 -13.728 1.00 86.56 89 ILE A O 1
ATOM 727 N N . ALA A 1 90 ? 15.382 1.600 -12.232 1.00 90.75 90 ALA A N 1
ATOM 728 C CA . ALA A 1 90 ? 16.259 2.292 -13.176 1.00 90.75 90 ALA A CA 1
ATOM 729 C C . ALA A 1 90 ? 17.304 1.348 -13.797 1.00 90.75 90 ALA A C 1
ATOM 731 O O . ALA A 1 90 ? 17.443 1.319 -15.013 1.00 90.75 90 ALA A O 1
ATOM 732 N N . ILE A 1 91 ? 17.958 0.511 -12.983 1.00 92.50 91 ILE A N 1
ATOM 733 C CA . ILE A 1 91 ? 18.920 -0.493 -13.470 1.00 92.50 91 ILE A CA 1
ATOM 734 C C . ILE A 1 91 ? 18.246 -1.479 -14.433 1.00 92.50 91 ILE A C 1
ATOM 736 O O . ILE A 1 91 ? 18.806 -1.812 -15.474 1.00 92.50 91 ILE A O 1
ATOM 740 N N . LYS A 1 92 ? 17.036 -1.951 -14.105 1.00 92.75 92 LYS A N 1
ATOM 741 C CA . LYS A 1 92 ? 16.296 -2.884 -14.966 1.00 92.75 92 LYS A CA 1
ATOM 742 C C . LYS A 1 92 ? 15.962 -2.257 -16.324 1.00 92.75 92 LYS A C 1
ATOM 744 O O . LYS A 1 92 ? 16.148 -2.909 -17.345 1.00 92.75 92 LYS A O 1
ATOM 749 N N . LEU A 1 93 ? 15.525 -0.997 -16.328 1.00 91.31 93 LEU A N 1
ATOM 750 C CA . LEU A 1 93 ? 15.240 -0.248 -17.553 1.00 91.31 93 LEU A CA 1
ATOM 751 C C . LEU A 1 93 ? 16.503 -0.014 -18.391 1.00 91.31 93 LEU A C 1
ATOM 753 O O . LEU A 1 93 ? 16.452 -0.153 -19.606 1.00 91.31 93 LEU A O 1
ATOM 757 N N . GLU A 1 94 ? 17.642 0.298 -17.768 1.00 92.81 94 GLU A N 1
ATOM 758 C CA . GLU A 1 94 ? 18.920 0.438 -18.483 1.00 92.81 94 GLU A CA 1
ATOM 759 C C . GLU A 1 94 ? 1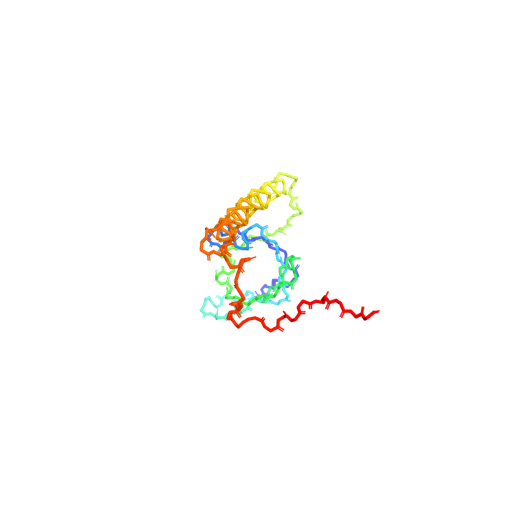9.342 -0.869 -19.170 1.00 92.81 94 GLU A C 1
ATOM 761 O O . GLU A 1 94 ? 19.788 -0.847 -20.316 1.00 92.81 94 GLU A O 1
ATOM 766 N N . LEU A 1 95 ? 19.169 -2.015 -18.504 1.00 91.69 95 LEU A N 1
ATOM 767 C CA . LEU A 1 95 ? 19.437 -3.326 -19.106 1.00 91.69 95 LEU A CA 1
ATOM 768 C C . LEU A 1 95 ? 18.524 -3.605 -20.306 1.00 91.69 95 LEU A C 1
ATOM 770 O O . LEU A 1 95 ? 18.987 -4.116 -21.323 1.00 91.69 95 LEU A O 1
ATOM 774 N N . GLU A 1 96 ? 17.246 -3.249 -20.199 1.00 91.56 96 GLU A N 1
ATOM 775 C CA . GLU A 1 96 ? 16.268 -3.416 -21.275 1.00 91.56 96 GLU A CA 1
ATOM 776 C C . GLU A 1 96 ? 16.587 -2.513 -22.478 1.00 91.56 96 GLU A C 1
ATOM 778 O O . GLU A 1 96 ? 16.583 -2.980 -23.616 1.00 91.56 96 GLU A O 1
ATOM 783 N N . ILE A 1 97 ? 16.977 -1.255 -22.236 1.00 89.62 97 ILE A N 1
ATOM 784 C CA . ILE A 1 97 ? 17.451 -0.330 -23.279 1.00 89.62 97 ILE A CA 1
ATOM 785 C C . ILE A 1 97 ? 18.680 -0.898 -23.993 1.00 89.62 97 ILE A C 1
ATOM 787 O O . ILE A 1 97 ? 18.723 -0.897 -25.223 1.00 89.62 97 ILE A O 1
ATOM 791 N N . ASN A 1 98 ? 19.661 -1.407 -23.244 1.00 87.62 98 ASN A N 1
ATOM 792 C CA . ASN A 1 98 ? 20.867 -1.988 -23.834 1.00 87.62 98 ASN A CA 1
ATOM 793 C C . ASN A 1 98 ? 20.538 -3.215 -24.695 1.00 87.62 98 ASN A C 1
ATOM 795 O O . ASN A 1 98 ? 21.041 -3.316 -25.809 1.00 87.62 98 ASN A O 1
ATOM 799 N N . SER A 1 99 ? 19.638 -4.091 -24.233 1.00 85.75 99 SER A N 1
ATOM 800 C CA . SER A 1 99 ? 19.174 -5.248 -25.013 1.00 85.75 99 SER A CA 1
ATOM 801 C C . SER A 1 99 ? 18.532 -4.821 -26.336 1.00 85.75 99 SER A C 1
ATOM 803 O O . SER A 1 99 ? 18.891 -5.332 -27.394 1.00 85.75 99 SER A O 1
ATOM 805 N N . LEU A 1 100 ? 17.626 -3.839 -26.297 1.00 81.56 100 LEU A N 1
ATOM 806 C CA . LEU A 1 100 ? 16.975 -3.309 -27.500 1.00 81.56 100 LEU A CA 1
ATOM 807 C C . LEU A 1 100 ? 17.981 -2.647 -28.452 1.00 81.56 100 LEU A C 1
ATOM 809 O O . LEU A 1 100 ? 17.848 -2.728 -29.676 1.00 81.56 100 LEU A O 1
ATOM 813 N N . GLN A 1 101 ? 19.004 -1.989 -27.908 1.00 78.94 101 GLN A N 1
ATOM 814 C CA . GLN A 1 101 ? 20.047 -1.353 -28.700 1.00 78.94 101 GLN A CA 1
ATOM 815 C C . GLN A 1 101 ? 20.991 -2.376 -29.347 1.00 78.94 101 GLN A C 1
ATOM 817 O O . GLN A 1 101 ? 21.403 -2.171 -30.491 1.00 78.94 101 GLN A O 1
ATOM 822 N N . ASP A 1 102 ? 21.293 -3.483 -28.672 1.00 77.38 102 ASP A N 1
ATOM 823 C CA . ASP A 1 102 ? 22.039 -4.608 -29.241 1.00 77.38 102 ASP A CA 1
ATOM 824 C C . ASP A 1 102 ? 21.245 -5.297 -30.359 1.00 77.38 102 ASP A C 1
ATOM 826 O O . ASP A 1 102 ? 21.799 -5.558 -31.429 1.00 77.38 102 ASP A O 1
ATOM 830 N N . GLU A 1 103 ? 19.934 -5.492 -30.176 1.00 73.50 103 GLU A N 1
ATOM 831 C CA . GLU A 1 103 ? 19.033 -5.962 -31.236 1.00 73.50 103 GLU A CA 1
ATOM 832 C C . GLU A 1 103 ? 19.058 -5.019 -32.448 1.00 73.50 103 GLU A C 1
ATOM 834 O O . GLU A 1 103 ? 19.278 -5.465 -33.573 1.00 73.50 103 GLU A O 1
ATOM 839 N N . CYS A 1 104 ? 18.945 -3.703 -32.241 1.00 68.12 104 CYS A N 1
ATOM 840 C CA . CYS A 1 104 ? 19.030 -2.714 -33.325 1.00 68.12 104 CYS A CA 1
ATOM 841 C C . CYS A 1 104 ? 20.392 -2.705 -34.040 1.00 68.12 104 CYS A C 1
ATOM 843 O O . CYS A 1 104 ? 20.476 -2.386 -35.228 1.00 68.12 104 CYS A O 1
ATOM 845 N N . ASN A 1 105 ? 21.474 -3.019 -33.325 1.00 66.06 105 ASN A N 1
ATOM 846 C CA . ASN A 1 105 ? 22.829 -3.060 -33.872 1.00 66.06 105 ASN A CA 1
ATOM 847 C C . ASN A 1 105 ? 23.200 -4.417 -34.483 1.00 66.06 105 ASN A C 1
ATOM 849 O O . AS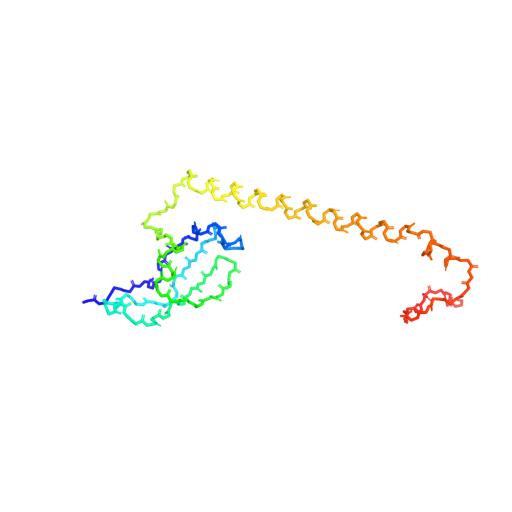N A 1 105 ? 24.283 -4.525 -35.069 1.00 66.06 105 ASN A O 1
ATOM 853 N N . HIS A 1 106 ? 22.324 -5.422 -34.396 1.00 58.44 106 HIS A N 1
ATOM 854 C CA . HIS A 1 106 ? 22.575 -6.741 -34.953 1.00 58.44 106 HIS A CA 1
ATOM 855 C C . HIS A 1 106 ? 22.809 -6.641 -36.478 1.00 58.44 106 HIS A C 1
ATOM 857 O O . HIS A 1 106 ? 22.019 -6.011 -37.191 1.00 58.44 106 HIS A O 1
ATOM 863 N N . PRO A 1 107 ? 23.879 -7.253 -37.022 1.00 54.28 107 PRO A N 1
ATOM 864 C CA . PRO A 1 107 ? 24.280 -7.084 -38.423 1.00 54.28 107 PRO A CA 1
ATOM 865 C C . PRO A 1 107 ? 23.181 -7.451 -39.436 1.00 54.28 107 PRO A C 1
ATOM 867 O O . PRO A 1 107 ? 23.015 -6.733 -40.417 1.00 54.28 107 PRO A O 1
ATOM 870 N N . ASN A 1 108 ? 22.339 -8.451 -39.139 1.00 52.72 108 ASN A N 1
ATOM 871 C CA . ASN A 1 108 ? 21.173 -8.802 -39.973 1.00 52.72 108 ASN A CA 1
ATOM 872 C C . ASN A 1 108 ? 20.121 -7.679 -40.124 1.00 52.72 108 ASN A C 1
ATOM 874 O O . ASN A 1 108 ? 19.335 -7.720 -41.064 1.00 52.72 108 ASN A O 1
ATOM 878 N N . ILE A 1 109 ? 20.075 -6.688 -39.223 1.00 49.84 109 ILE A N 1
ATOM 879 C CA . ILE A 1 109 ? 19.192 -5.511 -39.340 1.00 49.84 109 ILE A CA 1
ATOM 880 C C . ILE A 1 109 ? 19.925 -4.350 -40.035 1.00 49.84 109 ILE A C 1
ATOM 882 O O . ILE A 1 109 ? 19.318 -3.600 -40.801 1.00 49.84 109 ILE A O 1
ATOM 886 N N . ARG A 1 110 ? 21.245 -4.217 -39.831 1.00 45.00 110 ARG A N 1
ATOM 887 C CA . ARG A 1 110 ? 22.072 -3.182 -40.480 1.00 45.00 110 ARG A CA 1
ATOM 888 C C . ARG A 1 110 ? 22.258 -3.390 -41.987 1.00 45.00 110 ARG A C 1
ATOM 890 O O . ARG A 1 110 ? 22.356 -2.396 -42.704 1.00 45.00 110 ARG A O 1
ATOM 897 N N . GLU A 1 111 ? 22.279 -4.629 -42.478 1.00 43.25 111 GLU A N 1
ATOM 898 C CA . GLU A 1 111 ? 22.467 -4.915 -43.912 1.00 43.25 111 GLU A CA 1
ATOM 899 C C . GLU A 1 111 ? 21.264 -4.519 -44.793 1.00 43.25 111 GLU A C 1
ATOM 901 O O . GLU A 1 111 ? 21.425 -4.301 -45.993 1.00 43.25 111 GLU A O 1
ATOM 906 N N . ASN A 1 112 ? 20.087 -4.263 -44.211 1.00 44.72 112 ASN A N 1
ATOM 907 C CA . ASN A 1 112 ? 18.909 -3.780 -44.948 1.00 44.72 112 ASN A CA 1
ATOM 908 C C . ASN A 1 112 ? 18.905 -2.266 -45.246 1.00 44.72 112 ASN A C 1
ATOM 910 O O . ASN A 1 112 ? 17.882 -1.712 -45.643 1.00 44.72 112 ASN A O 1
ATOM 914 N N . LYS A 1 113 ? 20.044 -1.574 -45.108 1.00 45.38 113 LYS A N 1
ATOM 915 C CA . LYS A 1 113 ? 20.210 -0.193 -45.603 1.00 45.38 113 LYS A CA 1
ATOM 916 C C . LYS A 1 113 ? 20.843 -0.096 -47.000 1.00 45.38 113 LYS A C 1
ATOM 918 O O . LYS A 1 113 ? 21.202 1.003 -47.414 1.00 45.38 113 LYS A O 1
ATOM 923 N N . GLY A 1 114 ? 20.966 -1.210 -47.731 1.00 44.34 114 GLY A N 1
ATOM 924 C CA . GLY A 1 114 ? 21.631 -1.250 -49.044 1.00 44.34 114 GLY A CA 1
ATOM 925 C C . GLY A 1 114 ? 20.888 -1.943 -50.191 1.00 44.34 114 GLY A C 1
ATOM 926 O O . GLY A 1 114 ? 21.363 -1.897 -51.321 1.00 44.34 114 GLY A O 1
ATOM 927 N N . SER A 1 115 ? 19.724 -2.548 -49.969 1.00 43.88 115 SER A N 1
ATOM 928 C CA . SER A 1 115 ? 18.917 -3.110 -51.058 1.00 43.88 115 SER A CA 1
ATOM 929 C C . SER A 1 115 ? 17.457 -3.152 -50.643 1.00 43.88 115 SER A C 1
ATOM 931 O O . SER A 1 115 ? 17.145 -3.564 -49.532 1.00 43.88 115 SER A O 1
ATOM 933 N N . GLY A 1 116 ? 16.592 -2.650 -51.522 1.00 47.44 116 GLY A N 1
ATOM 934 C CA . GLY A 1 116 ? 15.208 -2.310 -51.226 1.00 47.44 116 GLY A CA 1
ATOM 935 C C . GLY A 1 116 ? 14.368 -3.429 -50.610 1.00 47.44 116 GLY A C 1
ATOM 936 O O . GLY A 1 116 ? 14.636 -4.612 -50.795 1.00 47.44 116 GLY A O 1
ATOM 937 N N . SER A 1 117 ? 13.284 -2.977 -49.974 1.00 39.44 117 SER A N 1
ATOM 938 C CA . SER A 1 117 ? 12.192 -3.704 -49.307 1.00 39.44 117 SER A CA 1
ATOM 939 C C . SER A 1 117 ? 12.413 -4.088 -47.834 1.00 39.44 117 SER A C 1
ATOM 941 O O . SER A 1 117 ? 12.854 -5.179 -47.498 1.00 39.44 117 SER A O 1
ATOM 943 N N . CYS A 1 118 ? 11.987 -3.192 -46.931 1.00 38.84 118 CYS A N 1
ATOM 944 C CA . CYS A 1 118 ? 11.503 -3.592 -45.608 1.00 38.84 118 CYS A CA 1
ATOM 945 C C . CYS A 1 118 ? 10.184 -4.369 -45.783 1.00 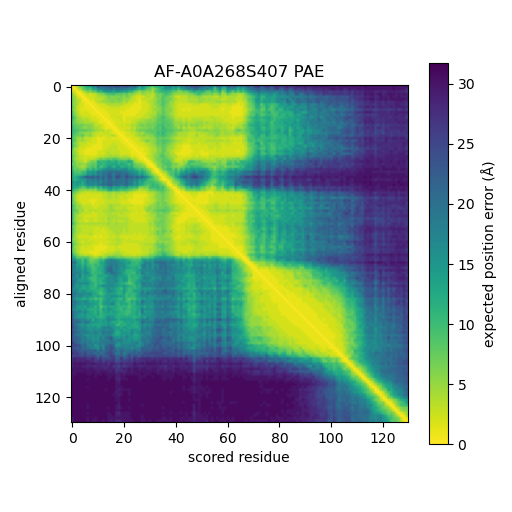38.84 118 CYS A C 1
ATOM 947 O O . CYS A 1 118 ? 9.272 -3.834 -46.423 1.00 38.84 118 CYS A O 1
ATOM 949 N N . PRO A 1 119 ? 10.030 -5.577 -45.217 1.00 52.41 119 PRO A N 1
ATOM 950 C CA . PRO A 1 119 ? 8.729 -6.213 -45.118 1.00 52.41 119 PRO A CA 1
ATOM 951 C C . PRO A 1 119 ? 7.956 -5.591 -43.942 1.00 52.41 119 PRO A C 1
ATOM 953 O O . PRO A 1 119 ? 8.418 -5.594 -42.805 1.00 52.41 119 PRO A O 1
ATOM 956 N N . ASP A 1 120 ? 6.785 -5.032 -44.249 1.00 48.88 120 ASP A N 1
ATOM 957 C CA . ASP A 1 120 ? 5.690 -4.714 -43.320 1.00 48.88 120 ASP A CA 1
ATOM 958 C C . ASP A 1 120 ? 5.921 -3.706 -42.177 1.00 48.88 120 ASP A C 1
ATOM 960 O O . ASP A 1 120 ? 5.419 -3.871 -41.065 1.00 48.88 120 ASP A O 1
ATOM 964 N N . CYS A 1 121 ? 6.519 -2.549 -42.467 1.00 43.50 121 CYS A N 1
ATOM 965 C CA . CYS A 1 121 ? 6.154 -1.335 -41.727 1.00 43.50 121 CYS A CA 1
ATOM 966 C C . CYS A 1 121 ? 5.800 -0.200 -42.698 1.00 43.50 121 CYS A C 1
ATOM 968 O O . CYS A 1 121 ? 6.643 0.341 -43.406 1.00 43.50 121 CYS A O 1
ATOM 970 N N . GLY A 1 122 ? 4.508 0.138 -42.766 1.00 41.34 122 GLY A N 1
ATOM 971 C CA . GLY A 1 122 ? 3.907 1.110 -43.689 1.00 41.34 122 GLY A CA 1
ATOM 972 C C . GLY A 1 122 ? 4.277 2.577 -43.440 1.00 41.34 122 GLY A C 1
ATOM 973 O O . GLY A 1 122 ? 3.414 3.446 -43.533 1.00 41.34 122 GLY A O 1
ATOM 974 N N . TRP A 1 123 ? 5.537 2.872 -43.133 1.00 41.47 123 TRP A N 1
ATOM 975 C CA . TRP A 1 123 ? 6.044 4.234 -43.030 1.00 41.47 123 TRP A CA 1
ATOM 976 C C . TRP A 1 123 ? 6.733 4.615 -44.336 1.00 41.47 123 TRP A C 1
ATOM 978 O O . TRP A 1 123 ? 7.873 4.236 -44.597 1.00 41.47 123 TRP A O 1
ATOM 988 N N . ARG A 1 124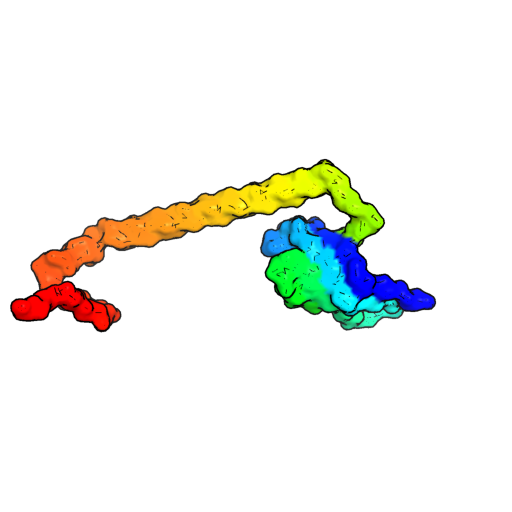 ? 6.024 5.378 -45.177 1.00 41.16 124 ARG A N 1
ATOM 989 C CA . ARG A 1 124 ? 6.664 6.097 -46.283 1.00 41.16 124 ARG A CA 1
ATOM 990 C C . ARG A 1 124 ? 7.567 7.162 -45.671 1.00 41.16 124 ARG A C 1
ATOM 992 O O . ARG A 1 124 ? 7.072 8.073 -45.008 1.00 41.16 124 ARG A O 1
ATOM 999 N N . GLY A 1 125 ? 8.872 7.013 -45.879 1.00 43.97 125 GLY A N 1
ATOM 1000 C CA . GLY A 1 125 ? 9.839 8.075 -45.642 1.00 43.97 125 GLY A CA 1
ATOM 1001 C C . GLY A 1 125 ? 9.427 9.310 -46.434 1.00 43.97 125 GLY A C 1
ATOM 1002 O O . GLY A 1 125 ? 9.057 9.217 -47.604 1.00 43.97 125 GLY A O 1
ATOM 1003 N N . VAL A 1 126 ? 9.410 10.443 -45.744 1.00 47.56 126 VAL A N 1
ATOM 1004 C CA . VAL A 1 126 ? 9.155 11.760 -46.315 1.00 47.56 126 VAL A CA 1
ATOM 1005 C C . VAL A 1 126 ? 10.435 12.184 -47.024 1.00 47.56 126 VAL A C 1
ATOM 1007 O O . VAL A 1 126 ? 11.221 12.935 -46.463 1.00 47.56 126 VAL A O 1
ATOM 1010 N N . ASP A 1 127 ? 10.659 11.660 -48.221 1.00 48.28 127 ASP A N 1
ATOM 1011 C CA . ASP A 1 127 ? 11.677 12.178 -49.124 1.00 48.28 127 ASP A CA 1
ATOM 1012 C C . ASP A 1 127 ? 10.988 12.745 -50.366 1.00 48.28 127 ASP A C 1
ATOM 1014 O O . ASP A 1 127 ? 10.186 12.081 -51.022 1.00 48.28 127 ASP A O 1
ATOM 1018 N N . GLU A 1 128 ? 11.328 14.007 -50.626 1.00 49.62 128 GLU A N 1
ATOM 1019 C CA . GLU A 1 128 ? 11.218 14.701 -51.908 1.00 49.62 128 GLU A CA 1
ATOM 1020 C C . GLU A 1 128 ? 9.794 15.050 -52.383 1.00 49.62 128 GLU A C 1
ATOM 1022 O O . GLU A 1 128 ? 9.124 14.330 -53.122 1.00 49.62 128 GLU A O 1
ATOM 1027 N N . LEU A 1 129 ? 9.359 16.254 -52.001 1.00 33.28 129 LEU A N 1
ATOM 1028 C CA . LEU A 1 129 ? 8.419 17.050 -52.795 1.00 33.28 129 LEU A CA 1
ATOM 1029 C C . LEU A 1 129 ? 9.223 18.104 -53.591 1.00 33.28 129 LEU A C 1
ATOM 1031 O O . LEU A 1 129 ? 10.270 18.528 -53.102 1.00 33.28 129 LEU A O 1
ATOM 1035 N N . PRO A 1 130 ? 8.756 18.455 -54.806 1.00 48.72 130 PRO A N 1
ATOM 1036 C CA . PRO A 1 130 ? 9.557 18.880 -55.967 1.00 48.72 130 PRO A CA 1
ATOM 1037 C C . PRO A 1 130 ? 10.312 20.207 -55.843 1.00 48.72 130 PRO A C 1
ATOM 1039 O O . PRO A 1 130 ? 9.878 21.083 -55.062 1.00 48.72 130 PRO A O 1
#

Mean predicted aligned error: 15.68 Å

Sequence (130 aa):
MNQSLDKSKWVCTDPDMEEEFGMTCIVISGEINPDWNGDNDIKIQYENGSIDYMKLRRFLCRFKQITTPLTIKERRSMLTGKLQKAKQIAIKLELEINSLQDECNHPNIRENKGSGSCPDCGWRGVDELP